Protein AF-A0A9D9PRA4-F1 (afdb_monomer)

Foldseek 3Di:
DQLVVLVVQLVVLVCCCVPPPCNVVVVSVVVNCVSVVSNVVVVVVLVVVCVVCPPCSPPDPPVVVVD

Mean predicted aligned error: 6.36 Å

Structure (mmCIF, N/CA/C/O backbone):
data_AF-A0A9D9PRA4-F1
#
_entry.id   AF-A0A9D9PRA4-F1
#
loop_
_atom_site.group_PDB
_atom_site.id
_atom_site.type_symbol
_atom_site.label_atom_id
_atom_site.label_alt_id
_atom_site.label_comp_id
_atom_site.label_asym_id
_atom_site.label_entity_id
_atom_site.label_seq_id
_atom_site.pdbx_PDB_ins_code
_atom_site.Cartn_x
_atom_site.Cartn_y
_atom_site.Cartn_z
_atom_site.occupancy
_atom_site.B_iso_or_equiv
_atom_site.auth_seq_id
_atom_site.auth_comp_id
_atom_site.auth_asym_id
_atom_site.auth_atom_id
_atom_site.pdbx_PDB_model_num
ATOM 1 N N . MET A 1 1 ? 10.906 -8.612 -2.015 1.00 56.53 1 MET A N 1
ATOM 2 C CA . MET A 1 1 ? 10.507 -9.350 -0.777 1.00 56.53 1 MET A CA 1
ATOM 3 C C . MET A 1 1 ? 9.456 -8.629 0.062 1.00 56.53 1 MET A C 1
ATOM 5 O O . MET A 1 1 ? 8.694 -9.222 0.812 1.00 56.53 1 MET A O 1
ATOM 9 N N . THR A 1 2 ? 9.421 -7.325 -0.087 1.00 76.62 2 THR A N 1
ATOM 10 C CA . THR A 1 2 ? 8.831 -6.348 0.801 1.00 76.62 2 THR A CA 1
ATOM 11 C C . THR A 1 2 ? 7.381 -6.039 0.367 1.00 76.62 2 THR A C 1
ATOM 13 O O . THR A 1 2 ? 6.454 -6.091 1.178 1.00 76.62 2 THR A O 1
ATOM 16 N N . LEU A 1 3 ? 7.149 -5.868 -0.938 1.00 85.19 3 LEU A N 1
ATOM 17 C CA . LEU A 1 3 ? 5.845 -5.550 -1.542 1.00 85.19 3 LEU A CA 1
ATOM 18 C C . LEU A 1 3 ? 4.733 -6.569 -1.239 1.00 85.19 3 LEU A C 1
ATOM 20 O O . LEU A 1 3 ? 3.625 -6.188 -0.867 1.00 85.19 3 LEU A O 1
ATOM 24 N N . LEU A 1 4 ? 5.008 -7.869 -1.383 1.00 88.31 4 LEU A N 1
ATOM 25 C CA . LEU A 1 4 ? 3.977 -8.903 -1.231 1.00 88.31 4 LEU A CA 1
ATOM 26 C C . LEU A 1 4 ? 3.412 -8.935 0.197 1.00 88.31 4 LEU A C 1
ATOM 28 O O . LEU A 1 4 ? 2.200 -9.012 0.392 1.00 88.31 4 LEU A O 1
ATOM 32 N N . ILE A 1 5 ? 4.287 -8.835 1.199 1.00 91.19 5 ILE A N 1
ATOM 33 C CA . ILE A 1 5 ? 3.894 -8.878 2.611 1.00 91.19 5 ILE A CA 1
ATOM 34 C C . ILE A 1 5 ? 3.107 -7.616 2.986 1.00 91.19 5 ILE A C 1
ATOM 36 O O . ILE A 1 5 ? 2.089 -7.723 3.673 1.00 91.19 5 ILE A O 1
ATOM 40 N N . THR A 1 6 ? 3.519 -6.432 2.513 1.00 92.06 6 THR A N 1
ATOM 41 C CA . THR A 1 6 ? 2.775 -5.190 2.790 1.00 92.06 6 THR A CA 1
ATOM 42 C C . THR A 1 6 ? 1.401 -5.198 2.140 1.00 92.06 6 THR A C 1
ATOM 44 O O . THR A 1 6 ? 0.440 -4.775 2.778 1.00 92.06 6 THR A O 1
ATOM 47 N N . LEU A 1 7 ? 1.274 -5.756 0.933 1.00 92.38 7 LEU A N 1
ATOM 48 C CA . LEU A 1 7 ? -0.014 -5.906 0.259 1.00 92.38 7 LEU A CA 1
ATOM 49 C C . LEU A 1 7 ? -0.955 -6.843 1.034 1.00 92.38 7 LEU A C 1
ATOM 51 O O . LEU A 1 7 ? -2.111 -6.499 1.277 1.00 92.38 7 LEU A O 1
ATOM 55 N N . ILE A 1 8 ? -0.460 -8.003 1.482 1.00 93.75 8 ILE A N 1
ATOM 56 C CA . ILE A 1 8 ? -1.251 -8.947 2.292 1.00 93.75 8 ILE A CA 1
ATOM 57 C C . ILE A 1 8 ? -1.692 -8.291 3.608 1.00 93.75 8 ILE A C 1
ATOM 59 O O . ILE A 1 8 ? -2.849 -8.432 4.019 1.00 93.75 8 ILE A O 1
ATOM 63 N N . ALA A 1 9 ? -0.804 -7.531 4.255 1.00 92.50 9 ALA A N 1
ATOM 64 C CA . ALA A 1 9 ? -1.136 -6.773 5.455 1.00 92.50 9 ALA A CA 1
ATOM 65 C C . ALA A 1 9 ? -2.207 -5.703 5.176 1.00 92.50 9 ALA A C 1
ATOM 67 O O . ALA A 1 9 ? -3.184 -5.615 5.923 1.00 92.50 9 ALA A O 1
ATOM 68 N N . ALA A 1 10 ? -2.088 -4.946 4.079 1.00 93.50 10 ALA A N 1
ATOM 69 C CA . ALA A 1 10 ? -3.062 -3.930 3.678 1.00 93.50 10 ALA A CA 1
ATOM 70 C C . ALA A 1 10 ? -4.461 -4.530 3.477 1.00 93.50 10 ALA A C 1
ATOM 72 O O . ALA A 1 10 ? -5.448 -4.016 4.015 1.00 93.50 10 ALA A O 1
ATOM 73 N N . VAL A 1 11 ? -4.548 -5.663 2.773 1.00 94.88 11 VAL A N 1
ATOM 74 C CA . VAL A 1 11 ? -5.808 -6.389 2.554 1.00 94.88 11 VAL A CA 1
ATOM 75 C C . VAL A 1 11 ? -6.382 -6.895 3.876 1.00 94.88 11 VAL A C 1
ATOM 77 O O . VAL A 1 11 ? -7.556 -6.666 4.163 1.00 94.88 11 VAL A O 1
ATOM 80 N N . THR A 1 12 ? -5.560 -7.516 4.723 1.00 93.88 12 THR A N 1
ATOM 81 C CA . THR A 1 12 ? -6.001 -8.066 6.015 1.00 93.88 12 THR A CA 1
ATOM 82 C C . THR A 1 12 ? -6.548 -6.977 6.938 1.00 93.88 12 THR A C 1
ATOM 84 O O . THR A 1 12 ? -7.620 -7.135 7.522 1.00 93.88 12 THR A O 1
ATOM 87 N N . VAL A 1 13 ? -5.864 -5.834 7.043 1.00 92.94 13 VAL A N 1
ATOM 88 C CA . VAL A 1 13 ? -6.339 -4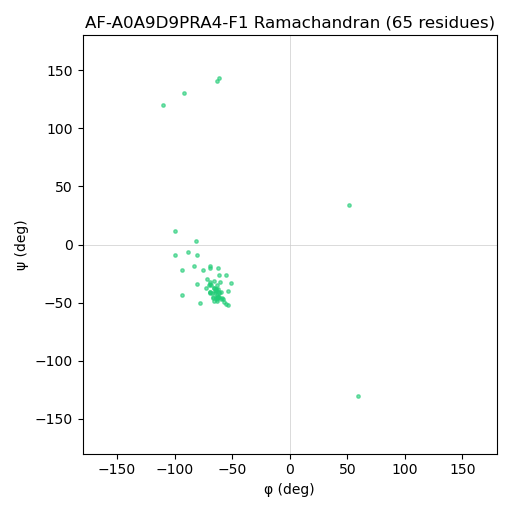.714 7.868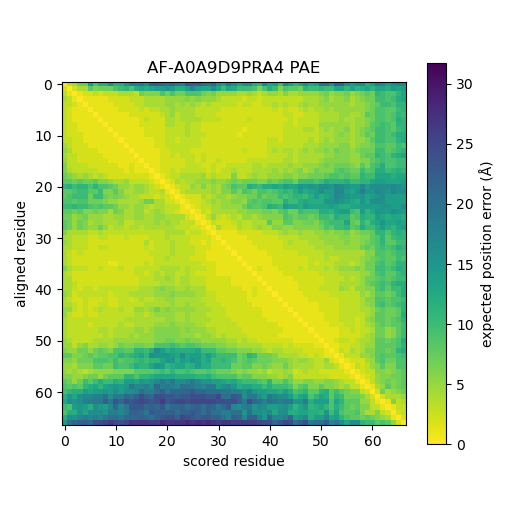 1.00 92.94 13 VAL A CA 1
ATOM 89 C C . VAL A 1 13 ? -7.601 -4.090 7.279 1.00 92.94 13 VAL A C 1
ATOM 91 O O . VAL A 1 13 ? -8.502 -3.737 8.038 1.00 92.94 13 VAL A O 1
ATOM 94 N N . THR A 1 14 ? -7.723 -4.036 5.951 1.00 92.56 14 THR A N 1
ATOM 95 C CA . THR A 1 14 ? -8.953 -3.588 5.282 1.00 92.56 14 THR A CA 1
ATOM 96 C C . THR A 1 14 ? -10.126 -4.515 5.609 1.00 92.56 14 THR A C 1
ATOM 98 O O . THR A 1 14 ? -11.193 -4.035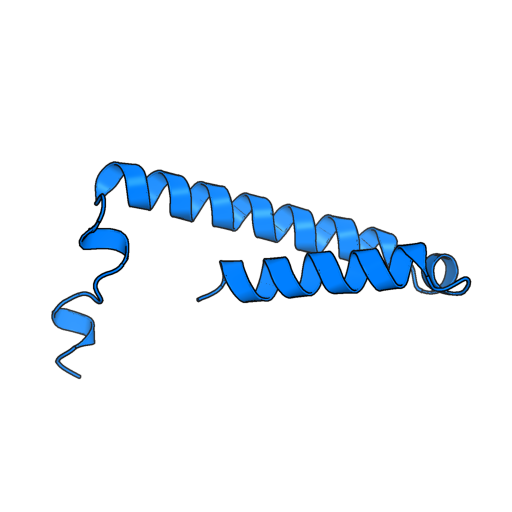 5.992 1.00 92.56 14 THR A O 1
ATOM 101 N N . LEU A 1 15 ? -9.927 -5.837 5.564 1.00 93.69 15 LEU A N 1
ATOM 102 C CA . LEU A 1 15 ? -10.941 -6.820 5.962 1.00 93.69 15 LEU A CA 1
ATOM 103 C C . LEU A 1 15 ? -11.359 -6.639 7.424 1.00 93.69 15 LEU A C 1
ATOM 105 O O . LEU A 1 15 ? -12.552 -6.588 7.722 1.00 93.69 15 LEU A O 1
ATOM 109 N N . ILE A 1 16 ? -10.401 -6.480 8.340 1.00 91.31 16 ILE A N 1
ATOM 110 C CA . ILE A 1 16 ? -10.689 -6.236 9.763 1.00 91.31 16 ILE A CA 1
ATOM 111 C C . ILE A 1 16 ? -11.442 -4.913 9.943 1.00 91.31 16 ILE A C 1
ATOM 113 O O . ILE A 1 16 ? -12.353 -4.827 10.764 1.00 91.31 16 ILE A O 1
ATOM 117 N N . TRP A 1 17 ? -11.087 -3.882 9.174 1.00 90.88 17 TRP A N 1
ATOM 118 C CA . TRP A 1 17 ? -11.738 -2.578 9.230 1.00 90.88 17 TRP A CA 1
ATOM 119 C C . TRP A 1 17 ? -13.202 -2.618 8.779 1.00 90.88 17 TRP A C 1
ATOM 121 O O . TRP A 1 17 ? -14.028 -1.950 9.398 1.00 90.88 17 TRP A O 1
ATOM 131 N N . TYR A 1 18 ? -13.531 -3.428 7.768 1.00 88.44 18 TYR A N 1
ATOM 132 C CA . TYR A 1 18 ? -14.908 -3.602 7.291 1.00 88.44 18 TYR A CA 1
ATOM 133 C C . TYR A 1 18 ? -15.751 -4.562 8.139 1.00 88.44 18 TYR A C 1
ATOM 135 O O . TYR A 1 18 ? -16.956 -4.363 8.257 1.00 88.44 18 TYR A O 1
ATOM 143 N N . THR A 1 19 ? -15.149 -5.606 8.713 1.00 91.25 19 THR A N 1
ATOM 144 C CA . THR A 1 19 ? -15.896 -6.690 9.383 1.00 91.25 19 THR A CA 1
ATOM 145 C C . THR A 1 19 ? -16.075 -6.500 10.888 1.00 91.25 19 THR A C 1
ATOM 147 O O . THR A 1 19 ? -16.975 -7.100 11.471 1.00 91.25 19 THR A O 1
ATOM 150 N N . ASN A 1 20 ? -15.236 -5.695 11.548 1.00 89.00 20 ASN A N 1
ATOM 151 C CA . ASN A 1 20 ? -15.220 -5.600 13.007 1.00 89.00 20 ASN A CA 1
ATOM 152 C C . ASN A 1 20 ? -15.760 -4.254 13.510 1.00 89.00 20 ASN A C 1
ATOM 154 O O . ASN A 1 20 ? -15.164 -3.205 13.285 1.00 89.00 20 ASN A O 1
ATOM 158 N N . GLU A 1 21 ? -16.823 -4.271 14.312 1.00 83.69 21 GLU A N 1
ATOM 159 C CA . GLU A 1 21 ? -17.410 -3.060 14.910 1.00 83.69 21 GLU A CA 1
ATOM 160 C C . GLU A 1 21 ? -16.441 -2.301 15.840 1.00 83.69 21 GLU A C 1
ATOM 162 O O . GLU A 1 21 ? -16.527 -1.081 16.006 1.00 83.69 21 GLU A O 1
ATOM 167 N N . LYS A 1 22 ? -15.461 -2.999 16.433 1.00 86.62 22 LYS A N 1
ATOM 168 C CA . LYS A 1 22 ? -14.419 -2.393 17.280 1.00 86.62 22 LYS A CA 1
ATOM 169 C C . LYS A 1 22 ? -13.290 -1.754 16.468 1.00 86.62 22 LYS A C 1
ATOM 171 O O . LYS A 1 22 ? -12.482 -1.027 17.048 1.00 86.62 22 LYS A O 1
ATOM 176 N N . ALA A 1 23 ? -13.241 -1.953 15.150 1.00 81.56 23 ALA A N 1
ATOM 177 C CA . ALA A 1 23 ? -12.196 -1.429 14.268 1.00 81.56 23 ALA A CA 1
ATOM 178 C C . ALA A 1 23 ? -12.002 0.090 14.396 1.00 81.56 23 ALA A C 1
ATOM 180 O O . ALA A 1 23 ? -10.874 0.587 14.438 1.00 81.56 23 ALA A O 1
ATOM 181 N N . ARG A 1 24 ? -13.100 0.846 14.536 1.00 79.31 24 ARG A N 1
ATOM 182 C CA . ARG A 1 24 ? -13.045 2.308 14.708 1.00 79.31 24 ARG A CA 1
ATOM 183 C C . ARG A 1 24 ? -12.465 2.723 16.061 1.00 79.31 24 ARG A C 1
ATOM 185 O O . ARG A 1 24 ? -11.770 3.732 16.121 1.00 79.31 24 ARG A O 1
ATOM 192 N N . LYS A 1 25 ? -12.678 1.931 17.120 1.00 85.56 25 LYS A N 1
ATOM 193 C CA . LYS A 1 25 ? -12.082 2.168 18.450 1.00 85.56 25 LYS A CA 1
ATOM 194 C C . LYS A 1 25 ? -10.585 1.855 18.461 1.00 85.56 25 LYS A C 1
ATOM 196 O O . LYS A 1 25 ? -9.816 2.591 19.063 1.00 85.56 25 LYS A O 1
ATOM 201 N N . LEU A 1 26 ? -10.178 0.808 17.744 1.00 86.38 26 LEU A N 1
ATOM 20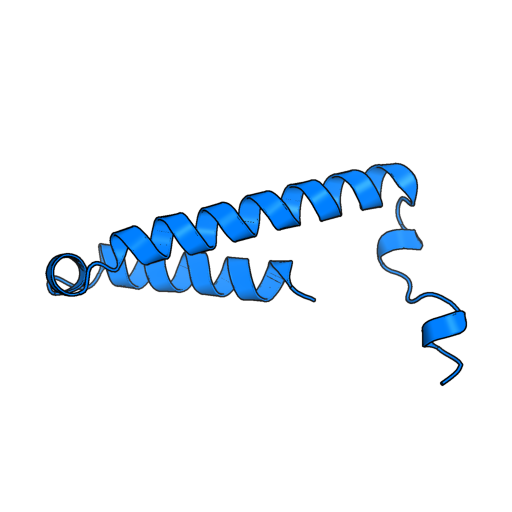2 C CA . LEU A 1 26 ? -8.779 0.389 17.606 1.00 86.38 26 LEU A CA 1
ATOM 203 C C . LEU A 1 26 ? -7.998 1.186 16.545 1.00 86.38 26 LEU A C 1
ATOM 205 O O . LEU A 1 26 ? -6.839 0.884 16.286 1.00 86.38 26 LEU A O 1
ATOM 209 N N . LYS A 1 27 ? -8.622 2.197 15.920 1.00 84.81 27 LYS A N 1
ATOM 210 C CA . LYS A 1 27 ? -8.034 3.041 14.865 1.00 84.81 27 LYS A CA 1
ATOM 211 C C . LYS A 1 27 ? -7.399 2.251 13.711 1.00 84.81 27 LYS A C 1
ATOM 213 O O . LYS A 1 27 ? -6.448 2.721 13.090 1.00 84.81 27 LYS A O 1
ATOM 218 N N . THR A 1 28 ? -7.961 1.096 13.351 1.00 86.50 28 THR A N 1
ATOM 219 C CA . THR A 1 28 ? -7.424 0.268 12.253 1.00 86.50 28 THR A CA 1
ATOM 220 C C . THR A 1 28 ? -7.466 0.974 10.896 1.00 86.50 28 THR A C 1
ATOM 222 O O . THR A 1 28 ? -6.672 0.653 10.022 1.00 86.50 28 THR A O 1
ATOM 225 N N . GLY A 1 29 ? -8.307 2.004 10.737 1.00 85.81 29 GLY A N 1
ATOM 226 C CA . GLY A 1 29 ? -8.303 2.857 9.545 1.00 85.81 29 GLY A CA 1
ATOM 227 C C . GLY A 1 29 ? -6.977 3.598 9.317 1.00 85.81 29 GLY A C 1
ATOM 228 O O . GLY A 1 29 ? -6.581 3.777 8.171 1.00 85.81 29 GLY A O 1
ATOM 229 N N . LEU A 1 30 ? -6.251 3.973 10.380 1.00 89.62 30 LEU A N 1
ATOM 230 C CA . LEU A 1 30 ? -4.908 4.549 10.236 1.00 89.62 30 LEU A CA 1
ATOM 231 C C . LEU A 1 30 ? -3.922 3.502 9.702 1.00 89.62 30 LEU A C 1
ATOM 233 O O . LEU A 1 30 ? -3.130 3.805 8.814 1.00 89.62 30 LEU A O 1
ATOM 237 N N . LEU A 1 31 ? -4.016 2.265 10.202 1.00 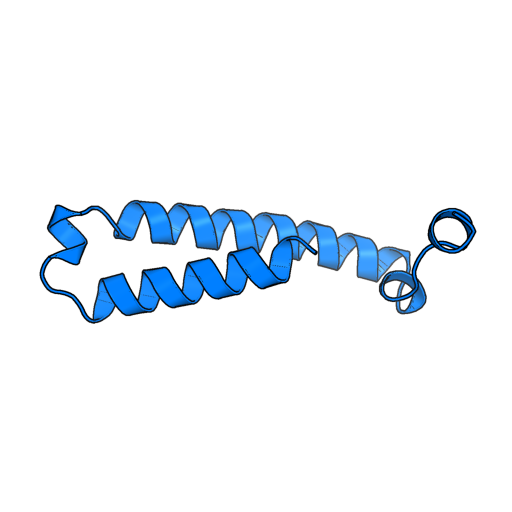90.50 31 LEU A N 1
ATOM 238 C CA . LEU A 1 31 ? -3.200 1.152 9.715 1.00 90.50 31 LEU A CA 1
ATOM 239 C C . LEU A 1 31 ? -3.513 0.829 8.246 1.00 90.50 31 LEU A C 1
ATOM 241 O O . LEU A 1 31 ? -2.580 0.574 7.493 1.00 90.50 31 LEU A O 1
ATOM 245 N N . CYS A 1 32 ? -4.782 0.896 7.812 1.00 90.44 32 CYS A N 1
ATOM 246 C CA . CYS A 1 32 ? -5.133 0.755 6.393 1.00 90.44 32 CYS A CA 1
ATOM 247 C C . CYS A 1 32 ? -4.362 1.762 5.534 1.00 90.44 32 CYS A C 1
ATOM 249 O O . CYS A 1 32 ? -3.722 1.363 4.566 1.00 90.44 32 CYS A O 1
ATOM 251 N N . TYR A 1 33 ? -4.391 3.051 5.890 1.00 91.56 33 TYR A N 1
ATOM 252 C CA . TYR A 1 33 ? -3.696 4.079 5.111 1.00 91.56 33 TYR A CA 1
ATOM 253 C C . TYR A 1 33 ? -2.180 3.886 5.097 1.00 91.56 33 TYR A C 1
ATOM 255 O O . TYR A 1 33 ? -1.560 4.070 4.054 1.00 91.56 33 TYR A O 1
ATOM 263 N N . MET A 1 34 ? -1.586 3.475 6.220 1.00 93.88 34 MET A N 1
ATOM 264 C CA . MET A 1 34 ? -0.152 3.187 6.285 1.00 93.88 34 MET A CA 1
ATOM 265 C C . MET A 1 34 ? 0.239 2.019 5.379 1.00 93.88 34 MET A C 1
ATOM 267 O O . MET A 1 34 ? 1.175 2.151 4.594 1.00 93.88 34 MET A O 1
ATOM 271 N N . PHE A 1 35 ? -0.480 0.894 5.450 1.00 93.62 35 PHE A N 1
ATOM 272 C CA . PHE A 1 35 ? -0.141 -0.278 4.645 1.00 93.62 35 PHE A CA 1
ATOM 273 C C . PHE A 1 35 ? -0.409 -0.055 3.158 1.00 93.62 35 PHE A C 1
ATOM 275 O O . PHE A 1 35 ? 0.457 -0.376 2.355 1.00 93.62 35 PHE A O 1
ATOM 282 N N . TRP A 1 36 ? -1.527 0.575 2.783 1.00 95.06 36 TRP A N 1
ATOM 283 C CA . TRP A 1 36 ? -1.778 0.934 1.383 1.00 95.06 36 TRP A CA 1
ATOM 284 C C . TRP A 1 36 ? -0.763 1.949 0.846 1.00 95.06 36 TRP A C 1
ATOM 286 O O . TRP A 1 36 ? -0.300 1.800 -0.282 1.00 95.06 36 TRP A O 1
ATOM 296 N N . GLY A 1 37 ? -0.371 2.942 1.651 1.00 93.94 37 GLY A N 1
ATOM 297 C CA . GLY A 1 37 ? 0.673 3.899 1.283 1.00 93.94 37 GLY A CA 1
ATOM 298 C C . GLY A 1 37 ? 2.031 3.228 1.062 1.00 93.94 37 GLY A C 1
ATOM 299 O O . GLY A 1 37 ? 2.678 3.472 0.047 1.00 93.94 37 GLY A O 1
ATOM 300 N N . ALA A 1 38 ? 2.431 2.326 1.961 1.00 92.81 38 ALA A N 1
ATOM 301 C CA . ALA A 1 38 ? 3.661 1.549 1.816 1.00 92.81 38 ALA A CA 1
ATOM 302 C C . ALA A 1 38 ? 3.609 0.596 0.609 1.00 92.81 38 ALA A C 1
ATOM 304 O O . ALA A 1 38 ? 4.590 0.475 -0.121 1.00 92.81 38 ALA A O 1
ATOM 30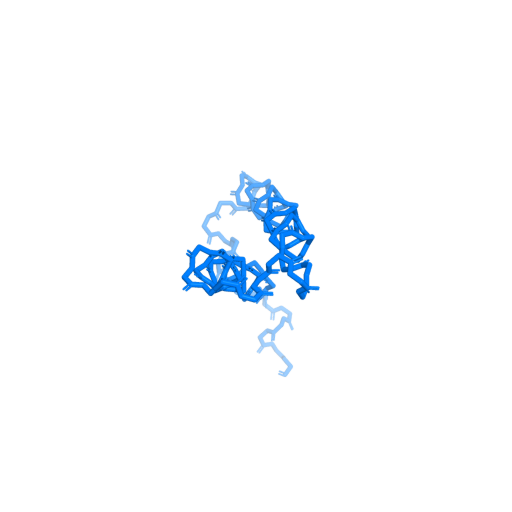5 N N . SER A 1 39 ? 2.465 -0.051 0.360 1.00 93.12 39 SER A N 1
ATOM 306 C CA . SER A 1 39 ? 2.267 -0.885 -0.829 1.00 93.12 39 SER A CA 1
ATOM 307 C C . SER A 1 39 ? 2.404 -0.080 -2.118 1.00 93.12 39 SER A C 1
ATOM 309 O O . SER A 1 39 ? 3.025 -0.573 -3.051 1.00 93.12 39 SER A O 1
ATOM 311 N N . LEU A 1 40 ? 1.877 1.148 -2.173 1.00 93.62 40 LEU A N 1
ATOM 312 C CA . LEU A 1 40 ? 2.026 2.023 -3.340 1.00 93.62 40 LEU A CA 1
ATOM 313 C C . LEU A 1 40 ? 3.474 2.463 -3.556 1.00 93.62 40 LEU A C 1
ATOM 315 O O . LEU A 1 40 ? 3.944 2.391 -4.684 1.00 93.62 40 LEU A O 1
ATOM 319 N N . MET A 1 41 ? 4.181 2.870 -2.498 1.00 93.81 41 MET A N 1
ATOM 320 C CA . MET A 1 41 ? 5.605 3.216 -2.585 1.00 93.81 41 MET A CA 1
ATOM 321 C C . MET A 1 41 ? 6.399 2.064 -3.212 1.00 93.81 41 MET A C 1
ATOM 323 O O . MET A 1 41 ? 7.081 2.247 -4.212 1.00 93.81 41 MET A O 1
ATOM 327 N N . TRP A 1 42 ? 6.230 0.854 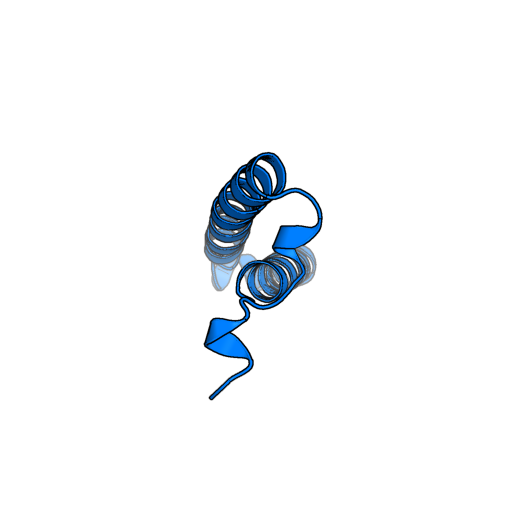-2.676 1.00 91.50 42 TRP A N 1
ATOM 328 C CA . TRP A 1 42 ? 6.990 -0.310 -3.130 1.00 91.50 42 TRP A CA 1
ATOM 329 C C . TRP A 1 42 ? 6.556 -0.804 -4.504 1.00 91.50 42 TRP A C 1
ATOM 331 O O . TRP A 1 42 ? 7.376 -1.339 -5.242 1.00 91.50 42 TRP A O 1
ATOM 341 N N . LEU A 1 43 ? 5.285 -0.615 -4.865 1.00 92.25 43 LEU A N 1
ATOM 342 C CA . LEU A 1 43 ? 4.792 -0.906 -6.206 1.00 92.25 43 LEU A CA 1
ATOM 343 C C . LEU A 1 43 ? 5.425 0.009 -7.251 1.00 92.25 43 LEU A C 1
ATOM 345 O O . LEU A 1 43 ? 5.763 -0.468 -8.327 1.00 92.25 43 LEU A O 1
ATOM 349 N N . VAL A 1 44 ? 5.575 1.300 -6.949 1.00 93.56 44 VAL A N 1
ATOM 350 C CA . VAL A 1 44 ? 6.211 2.251 -7.866 1.00 93.56 44 VAL A CA 1
ATOM 351 C C . VAL A 1 44 ? 7.689 1.918 -8.037 1.00 93.56 44 VAL A C 1
ATOM 353 O O . VAL A 1 44 ? 8.132 1.838 -9.177 1.00 93.56 44 VAL A O 1
ATOM 356 N N . ASP A 1 45 ? 8.411 1.648 -6.946 1.00 90.38 45 ASP A N 1
ATOM 357 C CA . ASP A 1 45 ? 9.820 1.238 -7.015 1.00 90.38 45 ASP A CA 1
ATOM 358 C C . ASP A 1 45 ? 9.979 -0.019 -7.890 1.00 90.38 45 ASP A C 1
ATOM 360 O O . ASP A 1 45 ? 10.738 -0.014 -8.855 1.00 90.38 45 ASP A O 1
ATOM 364 N N . ALA A 1 46 ? 9.170 -1.057 -7.639 1.00 89.00 46 ALA A N 1
ATOM 365 C CA . ALA A 1 46 ? 9.187 -2.292 -8.424 1.00 89.00 46 ALA A CA 1
ATOM 366 C C . ALA A 1 46 ? 8.791 -2.086 -9.898 1.00 89.00 46 ALA A C 1
ATOM 368 O O . ALA A 1 46 ? 9.306 -2.770 -10.778 1.00 89.00 46 ALA A O 1
ATOM 369 N N . ALA A 1 47 ? 7.863 -1.168 -10.185 1.00 91.44 47 ALA A N 1
ATOM 370 C CA . ALA A 1 47 ? 7.456 -0.866 -11.553 1.00 91.44 47 ALA A CA 1
ATOM 371 C C . ALA A 1 47 ? 8.563 -0.150 -12.334 1.00 91.44 47 ALA A C 1
ATOM 373 O O . ALA A 1 47 ? 8.760 -0.456 -13.506 1.00 91.44 47 ALA A O 1
ATOM 374 N N . VAL A 1 48 ? 9.273 0.789 -11.701 1.00 92.88 48 VAL A N 1
ATOM 375 C CA . VAL A 1 48 ? 10.403 1.492 -12.324 1.00 92.88 48 VAL A CA 1
ATOM 376 C C . VAL A 1 48 ? 11.548 0.519 -12.589 1.00 92.88 48 VAL A C 1
ATOM 378 O O . VAL A 1 48 ? 12.013 0.444 -13.721 1.00 92.88 48 VAL A O 1
ATOM 381 N N . GLU A 1 49 ? 11.920 -0.290 -11.599 1.00 89.75 49 GLU A N 1
ATOM 382 C CA . GLU A 1 49 ? 12.985 -1.293 -11.726 1.00 89.75 49 GLU A CA 1
ATOM 383 C C . GLU A 1 49 ? 12.665 -2.320 -12.829 1.00 89.75 49 GLU A C 1
ATOM 385 O O . GLU A 1 49 ? 13.503 -2.630 -13.670 1.00 89.75 49 GLU A O 1
ATOM 390 N N . TYR A 1 50 ? 11.406 -2.764 -12.927 1.00 90.12 50 TYR A N 1
ATOM 391 C CA . TYR A 1 50 ? 10.962 -3.63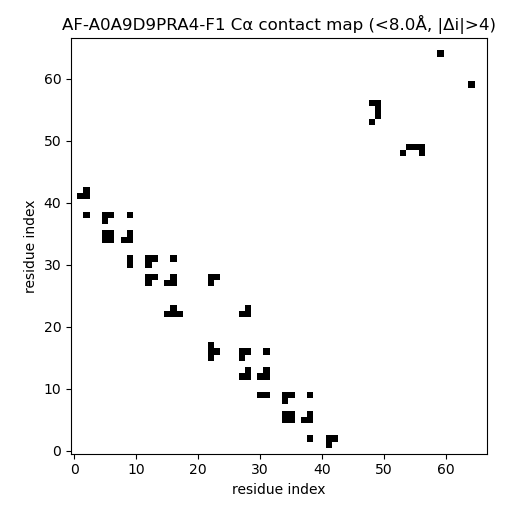8 -14.017 1.00 90.12 50 TYR A CA 1
ATOM 392 C C . TYR A 1 50 ? 10.994 -2.966 -15.402 1.00 90.12 50 TYR A C 1
ATOM 394 O O . TYR A 1 50 ? 11.194 -3.643 -16.407 1.00 90.12 50 TYR A O 1
ATOM 402 N N . ILE A 1 51 ? 10.772 -1.651 -15.503 1.00 93.00 51 ILE A N 1
ATOM 403 C CA . ILE A 1 51 ? 10.883 -0.931 -16.785 1.00 93.00 51 ILE A CA 1
ATOM 404 C C . ILE A 1 51 ? 12.347 -0.854 -17.241 1.00 93.00 51 ILE A C 1
ATOM 406 O O . ILE A 1 51 ? 12.600 -0.891 -18.446 1.00 93.00 51 ILE A O 1
ATOM 410 N N . GLU A 1 52 ? 13.287 -0.749 -16.302 1.00 90.12 52 GLU A N 1
ATOM 411 C CA . GLU A 1 52 ? 14.723 -0.661 -16.581 1.00 90.12 52 GLU A CA 1
ATOM 412 C C . GLU A 1 52 ? 15.327 -2.031 -16.932 1.00 90.12 52 GLU A C 1
ATOM 414 O O . GLU A 1 52 ? 15.946 -2.165 -17.989 1.00 90.12 52 GLU A O 1
ATOM 419 N N . ASP A 1 53 ? 15.072 -3.053 -16.111 1.00 87.94 53 ASP A N 1
ATOM 420 C CA . ASP A 1 53 ? 15.706 -4.377 -16.230 1.00 87.94 53 ASP A CA 1
ATOM 421 C C . ASP A 1 53 ? 14.822 -5.429 -16.926 1.00 87.94 53 ASP A C 1
ATOM 423 O O . ASP A 1 53 ? 15.261 -6.531 -17.266 1.00 87.94 53 ASP A O 1
ATOM 427 N N . GLY A 1 54 ? 13.547 -5.123 -17.173 1.00 87.81 54 GLY A N 1
ATOM 428 C CA . GLY A 1 54 ? 12.619 -6.046 -17.819 1.00 87.81 54 GLY A CA 1
ATOM 429 C C . GLY A 1 54 ? 12.461 -7.358 -17.043 1.00 87.81 54 GLY A C 1
ATOM 430 O O . GLY A 1 54 ? 12.211 -7.375 -15.840 1.00 87.81 54 GLY A O 1
ATOM 431 N N . ALA A 1 55 ? 12.582 -8.491 -17.740 1.00 86.19 55 ALA A N 1
ATOM 432 C CA . ALA A 1 55 ? 12.436 -9.812 -17.124 1.00 86.19 55 ALA A CA 1
ATOM 433 C C . ALA A 1 55 ? 13.584 -10.168 -16.160 1.00 86.19 55 ALA A C 1
ATOM 435 O O . ALA A 1 55 ? 13.387 -11.023 -15.291 1.00 86.19 55 ALA A O 1
ATOM 436 N N . ASP A 1 56 ? 14.738 -9.501 -16.281 1.00 84.94 56 ASP A N 1
ATOM 437 C CA . ASP A 1 56 ? 15.900 -9.748 -15.425 1.00 84.94 56 ASP A CA 1
ATOM 438 C C . ASP A 1 56 ? 15.655 -9.282 -13.982 1.00 84.94 56 ASP A C 1
ATOM 440 O O . ASP A 1 56 ? 16.258 -9.827 -13.063 1.00 84.94 56 ASP A O 1
ATOM 444 N N . TYR A 1 57 ? 14.663 -8.412 -13.756 1.00 81.56 57 TYR A N 1
ATOM 445 C CA . TYR A 1 57 ? 14.151 -8.050 -12.428 1.00 81.56 57 TYR A CA 1
ATOM 446 C C . TYR A 1 57 ? 13.799 -9.265 -11.548 1.00 81.56 57 TYR A C 1
ATOM 448 O O . TYR A 1 57 ? 13.913 -9.230 -10.322 1.00 81.56 57 TYR A O 1
ATOM 456 N N . PHE A 1 58 ? 13.338 -10.362 -12.158 1.00 81.12 58 PHE A N 1
ATOM 457 C CA . PHE A 1 58 ? 12.958 -11.572 -11.425 1.00 81.12 58 PHE A CA 1
ATOM 458 C C . PHE A 1 58 ? 14.119 -12.549 -11.210 1.00 81.12 58 PHE A C 1
ATOM 460 O O . PHE A 1 58 ? 13.943 -13.555 -10.515 1.00 81.12 58 PHE A O 1
ATOM 467 N N . LEU A 1 59 ? 15.286 -12.284 -11.800 1.00 83.25 59 LEU A N 1
ATOM 468 C CA . LEU A 1 59 ? 16.474 -13.107 -11.637 1.00 83.25 59 LEU A CA 1
ATOM 469 C C . LEU A 1 59 ? 17.307 -12.576 -10.460 1.00 83.25 59 LEU A C 1
ATOM 471 O O . LEU A 1 59 ? 17.585 -11.382 -10.385 1.00 83.25 59 LEU A O 1
ATOM 475 N N . PRO A 1 60 ? 17.731 -13.440 -9.522 1.00 74.69 60 PRO A N 1
ATOM 476 C CA . PRO A 1 60 ? 18.679 -13.029 -8.495 1.00 74.69 60 PRO A CA 1
ATOM 477 C C . PRO A 1 60 ? 20.005 -12.634 -9.154 1.00 74.69 60 PRO A C 1
ATOM 479 O O . PRO A 1 60 ? 20.455 -13.295 -10.094 1.00 74.69 60 PRO A O 1
ATOM 482 N N . SER A 1 61 ? 20.645 -11.571 -8.658 1.00 76.38 61 SER A N 1
ATOM 483 C CA . SER A 1 61 ? 21.928 -11.141 -9.206 1.00 76.38 61 SER A CA 1
ATOM 484 C C . SER A 1 61 ? 22.967 -12.256 -9.037 1.00 76.38 61 SER A C 1
ATOM 486 O O . SER A 1 61 ? 22.992 -12.957 -8.022 1.00 76.38 61 SER A O 1
ATOM 488 N N . SER A 1 62 ? 23.858 -12.434 -10.016 1.00 67.69 62 SER A N 1
ATOM 489 C CA . SER A 1 62 ? 24.906 -13.465 -9.949 1.00 67.69 62 SER A CA 1
ATOM 490 C C . SER A 1 62 ? 25.775 -13.337 -8.689 1.00 67.69 62 SER A C 1
ATOM 492 O O . SER A 1 62 ? 26.319 -14.331 -8.221 1.00 67.69 62 SER A O 1
ATOM 494 N N . GLY A 1 63 ? 25.893 -12.129 -8.124 1.00 69.38 63 GLY A N 1
ATOM 495 C CA . GLY A 1 63 ? 26.581 -11.885 -6.855 1.00 69.38 63 GLY A CA 1
ATOM 496 C C . GLY A 1 63 ? 25.834 -12.437 -5.636 1.00 69.38 63 GLY A C 1
ATOM 497 O O . GLY A 1 63 ? 26.478 -12.948 -4.726 1.00 69.38 63 GLY A O 1
ATOM 498 N N . ASP A 1 64 ? 24.499 -12.414 -5.647 1.00 70.00 64 ASP A N 1
ATOM 499 C CA . ASP A 1 64 ? 23.654 -12.983 -4.586 1.00 70.00 64 ASP A CA 1
ATOM 500 C C . ASP A 1 64 ? 23.588 -14.518 -4.642 1.00 70.00 64 ASP A C 1
ATOM 502 O O . ASP A 1 64 ? 23.283 -15.162 -3.641 1.00 70.00 64 ASP A O 1
ATOM 506 N N . MET A 1 65 ? 23.880 -15.120 -5.802 1.00 72.81 65 MET A N 1
ATOM 507 C CA . MET A 1 65 ? 23.899 -16.579 -5.988 1.00 72.81 65 MET A CA 1
ATOM 508 C C . MET A 1 65 ? 25.208 -17.254 -5.551 1.00 72.81 65 MET A C 1
ATOM 510 O O . MET A 1 65 ? 25.241 -18.476 -5.408 1.00 72.81 65 MET 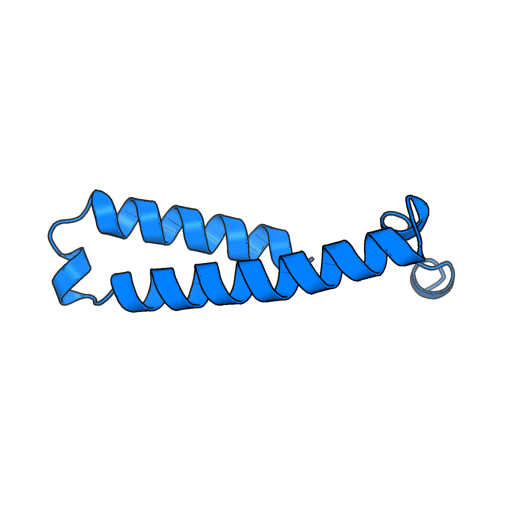A O 1
ATOM 514 N N . LEU A 1 66 ? 26.296 -16.493 -5.411 1.00 75.50 66 LEU A N 1
ATOM 515 C CA . LEU A 1 66 ? 27.648 -17.016 -5.173 1.00 75.50 66 LEU A CA 1
ATOM 516 C C . LEU A 1 66 ? 28.088 -16.955 -3.696 1.00 75.50 66 LEU A C 1
ATOM 518 O O . LEU A 1 66 ? 29.272 -17.159 -3.421 1.00 75.50 66 LEU A O 1
ATOM 522 N N . ASN A 1 67 ? 27.164 -16.685 -2.766 1.00 56.62 67 ASN A N 1
ATOM 523 C CA . ASN A 1 67 ? 27.403 -16.663 -1.317 1.00 56.62 67 ASN A CA 1
ATOM 524 C C . ASN A 1 67 ? 26.688 -17.819 -0.605 1.00 56.62 67 ASN A C 1
ATOM 526 O O . ASN A 1 67 ? 25.441 -17.880 -0.700 1.00 56.62 67 ASN A O 1
#

Secondary structure (DSSP, 8-state):
-HHHHHHHHHHHHHHHHHH-TTTTTTTHHHHHHHHHHHHHHHHHHHHHHHHHHGGGGGSPPTTTS--

Radius of gyration: 16.44 Å; Cα contacts (8 Å, |Δi|>4): 40; chains: 1; bounding box: 45×22×36 Å

Solvent-accessible surface area (backbone atoms only — not comparable to full-atom values): 3763 Å² total; per-residue (Å²): 131,60,46,66,55,33,42,53,49,21,52,52,38,43,51,46,47,75,72,37,89,58,22,74,82,70,45,34,65,58,54,27,54,52,26,47,51,52,26,49,55,43,46,51,54,52,51,54,49,33,69,75,50,43,78,55,62,80,50,79,54,74,75,70,72,74,111

Sequence (67 aa):
MTLLITLIAAVTVTLIWYTNEKARKLKTGLLCYMFWGASLMWLVDAAVEYIEDGADYFLPSSGDMLN

pLDDT: mean 86.76, std 8.49, range [56.53, 95.06]